Protein AF-A0AB94IN51-F1 (afdb_monomer)

Mean predicted aligned error: 4.82 Å

Nearest PDB structures (foldseek):
  4bva-assembly1_A  TM=6.424E-01  e=4.999E-01  Mus musculus
  4bv9-assembly1_A  TM=6.200E-01  e=1.089E+00  Mus musculu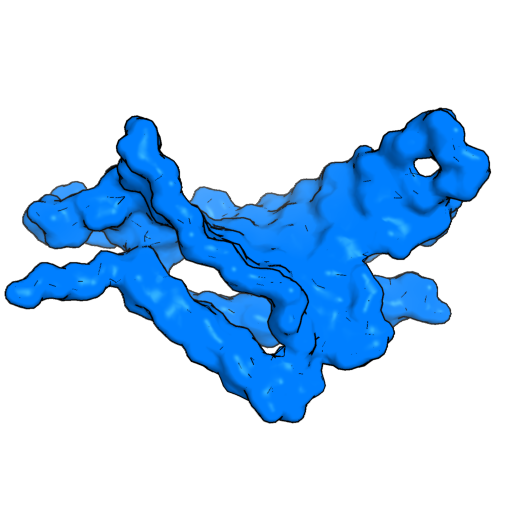s
  4bv8-assembly1_A-2  TM=5.901E-01  e=1.758E+00  Mus musculus
  2i99-assembly1_B  TM=5.785E-01  e=2.372E+00  Homo sapiens
  8j1g-assembly1_A  TM=4.318E-01  e=1.303E+00  Pseudomonas veronii

Solvent-accessible surface area (backbone atoms only — not comparable to full-atom values): 9628 Å² total; per-residue (Å²): 132,82,80,76,45,48,51,55,53,51,47,53,51,48,51,48,52,50,49,55,33,36,74,73,56,66,30,42,77,75,47,76,48,83,45,76,40,79,91,68,52,26,40,37,40,38,41,30,30,26,44,79,94,50,83,48,39,38,32,48,34,40,39,29,46,40,69,21,70,47,15,78,81,39,64,70,94,78,21,69,90,42,38,14,27,39,54,39,37,35,40,38,41,76,44,59,66,90,72,75,59,67,67,61,54,49,52,54,50,34,69,74,68,35,84,87,51,51,71,48,75,48,83,46,67,57,92,87,48,88,71,49,50,29,43,35,40,39,35,45,38,70,91,51,79,45,40,70,95,44,49,68,60,51,48,51,47,59,54,53,50,52,51,49,51,52,56,54,49,62,74,76,109

Structure (mmCIF, N/CA/C/O backbone):
data_AF-A0AB94IN51-F1
#
_entry.id   AF-A0AB94IN51-F1
#
loop_
_atom_site.group_PDB
_atom_site.id
_atom_site.type_symbol
_atom_site.label_atom_id
_atom_site.label_alt_id
_atom_site.label_comp_id
_atom_site.label_asym_id
_atom_site.label_entity_id
_atom_site.label_seq_id
_atom_site.pdbx_PDB_ins_code
_atom_site.Cartn_x
_atom_site.Cartn_y
_atom_site.Cartn_z
_atom_site.occupancy
_atom_site.B_iso_or_equiv
_atom_site.auth_seq_id
_atom_site.auth_comp_id
_atom_site.auth_asym_id
_atom_site.auth_atom_id
_atom_site.pdbx_PDB_model_num
ATOM 1 N N . MET A 1 1 ? -7.974 -9.831 28.962 1.00 51.12 1 MET A N 1
ATOM 2 C CA . MET A 1 1 ? -7.567 -9.904 27.548 1.00 51.12 1 MET A CA 1
ATOM 3 C C . MET A 1 1 ? -8.192 -8.685 26.911 1.00 51.12 1 MET A C 1
ATOM 5 O O . MET A 1 1 ? -9.396 -8.541 27.056 1.00 51.12 1 MET A O 1
ATOM 9 N N . PHE A 1 2 ? -7.387 -7.740 26.432 1.00 62.66 2 PHE A N 1
ATOM 10 C CA . PHE A 1 2 ? -7.922 -6.626 25.651 1.00 62.66 2 PHE A CA 1
ATOM 11 C C . PHE A 1 2 ? -8.233 -7.177 24.264 1.00 62.66 2 PHE A C 1
ATOM 13 O O . PHE A 1 2 ? -7.436 -7.975 23.761 1.00 62.66 2 PHE A O 1
ATOM 20 N N . ASP A 1 3 ? -9.382 -6.818 23.703 1.00 79.69 3 ASP A N 1
ATOM 21 C CA . ASP A 1 3 ? -9.687 -7.171 22.322 1.00 79.69 3 ASP A CA 1
ATOM 22 C C . ASP A 1 3 ? -8.647 -6.503 21.397 1.00 79.69 3 ASP A C 1
ATOM 24 O O . ASP A 1 3 ? -8.162 -5.409 21.721 1.00 79.69 3 ASP A O 1
ATOM 28 N N . PRO A 1 4 ? -8.207 -7.173 20.315 1.00 87.25 4 PRO A N 1
ATOM 29 C CA . PRO A 1 4 ? -7.322 -6.557 19.331 1.00 87.25 4 PRO A CA 1
ATOM 30 C C . PRO A 1 4 ? -7.981 -5.320 18.726 1.00 87.25 4 PRO A C 1
ATOM 32 O O . PRO A 1 4 ? -9.194 -5.315 18.533 1.00 87.25 4 PRO A O 1
ATOM 35 N N . THR A 1 5 ? -7.176 -4.313 18.380 1.00 91.00 5 THR A N 1
ATOM 36 C CA . THR A 1 5 ? -7.715 -3.124 17.715 1.00 91.00 5 THR A CA 1
ATOM 37 C C . THR A 1 5 ? -8.152 -3.423 16.284 1.00 91.00 5 THR A C 1
ATOM 39 O O . THR A 1 5 ? -7.623 -4.336 15.651 1.00 91.00 5 THR A O 1
ATOM 42 N N . ALA A 1 6 ? -9.003 -2.582 15.703 1.00 92.06 6 ALA A N 1
ATOM 43 C CA . ALA A 1 6 ? -9.371 -2.628 14.292 1.00 92.06 6 ALA A CA 1
ATOM 44 C C . ALA A 1 6 ? -8.132 -2.604 13.393 1.00 92.06 6 ALA A C 1
ATOM 46 O O . ALA A 1 6 ? -8.069 -3.302 12.384 1.00 92.06 6 ALA A O 1
ATOM 47 N N . PHE A 1 7 ? -7.104 -1.839 13.779 1.00 94.44 7 PHE A N 1
ATOM 48 C CA . PHE A 1 7 ? -5.813 -1.858 13.095 1.00 94.44 7 PHE A CA 1
ATOM 49 C C . PHE A 1 7 ? -5.153 -3.241 13.145 1.00 94.44 7 PHE A C 1
ATOM 51 O O . PHE A 1 7 ? -4.636 -3.691 12.126 1.00 94.44 7 PHE A O 1
ATOM 58 N N . ASP A 1 8 ? -5.173 -3.917 14.298 1.00 94.38 8 ASP A N 1
ATOM 59 C CA . ASP A 1 8 ? -4.616 -5.265 14.445 1.00 94.38 8 ASP A CA 1
ATOM 60 C C . ASP A 1 8 ? -5.377 -6.285 13.594 1.00 94.38 8 ASP A C 1
ATOM 62 O O . ASP A 1 8 ? -4.750 -7.068 12.881 1.00 94.38 8 ASP A O 1
ATOM 66 N N . ASN A 1 9 ? -6.709 -6.235 13.607 1.00 94.31 9 ASN A N 1
ATOM 67 C CA . ASN A 1 9 ? -7.546 -7.154 12.837 1.00 94.31 9 ASN A CA 1
ATOM 68 C C . ASN A 1 9 ? -7.378 -6.939 11.325 1.00 94.31 9 ASN A C 1
ATOM 70 O O . ASN A 1 9 ? -7.100 -7.890 10.595 1.00 94.31 9 ASN A O 1
ATOM 74 N N . MET A 1 10 ? -7.438 -5.690 10.850 1.00 95.12 10 MET A N 1
ATOM 75 C CA . MET A 1 10 ? -7.197 -5.368 9.437 1.00 95.12 10 MET A CA 1
ATOM 76 C C . MET A 1 10 ? -5.777 -5.729 8.989 1.00 95.12 10 MET A C 1
ATOM 78 O O . MET A 1 10 ? -5.591 -6.201 7.868 1.00 95.12 10 MET A O 1
ATOM 82 N N . LYS A 1 11 ? -4.772 -5.538 9.856 1.00 96.50 11 LYS A N 1
ATOM 83 C CA . LYS A 1 11 ? -3.386 -5.911 9.552 1.00 96.50 11 LYS A CA 1
ATOM 84 C C . LYS A 1 11 ? -3.293 -7.412 9.295 1.00 96.50 11 LYS A C 1
ATOM 86 O O . LYS A 1 11 ? -2.695 -7.802 8.300 1.00 96.50 11 LYS A O 1
ATOM 91 N N . VAL A 1 12 ? -3.883 -8.235 10.166 1.00 96.12 12 VAL A N 1
ATOM 92 C CA . VAL A 1 12 ? -3.880 -9.700 10.013 1.00 96.12 12 VAL A CA 1
ATOM 93 C C . VAL A 1 12 ? -4.532 -10.117 8.695 1.00 96.12 12 VAL A C 1
ATOM 95 O O . VAL A 1 12 ? -4.013 -11.003 8.021 1.00 96.12 12 VAL A O 1
ATOM 98 N N . VAL A 1 13 ? -5.624 -9.459 8.296 1.00 96.06 13 VAL A N 1
ATOM 99 C CA . VAL A 1 13 ? -6.315 -9.749 7.030 1.00 96.06 13 VAL A CA 1
ATOM 100 C C . VAL A 1 13 ? -5.459 -9.398 5.810 1.00 96.06 13 VAL A C 1
ATOM 102 O O . VAL A 1 13 ? -5.291 -10.245 4.935 1.00 96.06 13 VAL A O 1
ATOM 105 N N . ILE A 1 14 ? -4.863 -8.201 5.765 1.00 96.56 14 ILE A N 1
ATOM 106 C CA . ILE A 1 14 ? -3.951 -7.812 4.672 1.00 96.56 14 ILE A CA 1
ATOM 107 C C . ILE A 1 14 ? -2.723 -8.724 4.622 1.00 96.56 14 ILE A C 1
ATOM 109 O O . ILE A 1 14 ? -2.306 -9.148 3.546 1.00 96.56 14 ILE A O 1
ATOM 113 N N . GLU A 1 15 ? -2.140 -9.026 5.782 1.00 96.75 15 GLU A N 1
ATOM 114 C CA . GLU A 1 15 ? -0.965 -9.887 5.888 1.00 96.75 15 GLU A CA 1
ATOM 115 C C . GLU A 1 15 ? -1.276 -11.295 5.366 1.00 96.75 15 GLU A C 1
ATOM 117 O O . GLU A 1 15 ? -0.526 -11.810 4.540 1.00 96.75 15 GLU A O 1
ATOM 122 N N . GLY A 1 16 ? -2.413 -11.877 5.761 1.00 97.12 16 GLY A N 1
ATOM 123 C CA . GLY A 1 16 ? -2.878 -13.164 5.244 1.00 97.12 16 GLY A CA 1
ATOM 124 C C . GLY A 1 16 ? -3.071 -13.156 3.727 1.00 97.12 16 GLY A C 1
ATOM 125 O O . GLY A 1 16 ? -2.488 -13.988 3.039 1.00 97.12 16 GLY A O 1
ATOM 126 N N . ALA A 1 17 ? -3.801 -12.170 3.194 1.00 97.19 17 ALA A N 1
ATOM 127 C CA . ALA A 1 17 ? -4.073 -12.074 1.759 1.00 97.19 17 ALA A CA 1
ATOM 128 C C . ALA A 1 17 ? -2.793 -11.967 0.909 1.00 97.19 17 ALA A C 1
ATOM 130 O O . ALA A 1 17 ? -2.688 -12.594 -0.145 1.00 97.19 17 ALA A O 1
ATOM 131 N N . LEU A 1 18 ? -1.801 -11.194 1.365 1.00 98.00 18 LEU A N 1
ATOM 132 C CA . LEU A 1 18 ? -0.520 -11.076 0.667 1.00 98.00 18 LEU A CA 1
ATOM 133 C C . LEU A 1 18 ? 0.329 -12.344 0.796 1.00 98.00 18 LEU A C 1
ATOM 135 O O . LEU A 1 18 ? 0.953 -12.743 -0.183 1.00 98.00 18 LEU A O 1
ATOM 139 N N . TYR A 1 19 ? 0.342 -13.003 1.958 1.00 98.00 19 TYR A N 1
ATOM 140 C CA . TYR A 1 19 ? 1.083 -14.256 2.122 1.00 98.00 19 TYR A CA 1
ATOM 141 C C . TYR A 1 19 ? 0.490 -15.414 1.328 1.00 98.00 19 TYR A C 1
ATOM 143 O O . TYR A 1 19 ? 1.250 -16.250 0.836 1.00 98.00 19 TYR A O 1
ATOM 151 N N . ASP A 1 20 ? -0.830 -15.459 1.168 1.00 97.88 20 ASP A N 1
ATOM 152 C CA . ASP A 1 20 ? -1.482 -16.445 0.310 1.00 97.88 20 ASP A CA 1
ATOM 153 C C . ASP A 1 20 ? -1.017 -16.278 -1.147 1.00 97.88 20 ASP A C 1
ATOM 155 O O . ASP A 1 20 ? -0.648 -17.263 -1.789 1.00 97.88 20 ASP A O 1
ATOM 159 N N . LYS A 1 21 ? -0.936 -15.028 -1.634 1.00 97.75 21 LYS A N 1
ATOM 160 C CA . LYS A 1 21 ? -0.433 -14.680 -2.977 1.00 97.75 21 LYS A CA 1
ATOM 161 C C . LYS A 1 21 ? 1.067 -14.926 -3.157 1.00 97.75 21 LYS A C 1
ATOM 163 O O . LYS A 1 21 ? 1.513 -15.326 -4.227 1.00 97.75 21 LYS A O 1
ATOM 168 N N . ASP A 1 22 ? 1.862 -14.668 -2.125 1.00 98.19 22 ASP A N 1
ATOM 169 C CA . ASP A 1 22 ? 3.299 -14.960 -2.140 1.00 98.19 22 ASP A CA 1
ATOM 170 C C . ASP A 1 22 ? 3.536 -16.478 -2.188 1.00 98.19 22 ASP A C 1
ATOM 172 O O . ASP A 1 22 ? 4.325 -16.981 -2.986 1.00 98.19 22 ASP A O 1
ATOM 176 N N . SER A 1 23 ? 2.760 -17.233 -1.405 1.00 97.75 23 SER A N 1
ATOM 177 C CA . SER A 1 23 ? 2.836 -18.696 -1.348 1.00 97.75 23 SER A CA 1
ATOM 178 C C . SER A 1 23 ? 2.355 -19.374 -2.634 1.00 97.75 23 SER A C 1
ATOM 180 O O . SER A 1 23 ? 2.883 -20.430 -2.990 1.00 97.75 23 SER A O 1
ATOM 182 N N . SER A 1 24 ? 1.369 -18.800 -3.336 1.00 97.56 24 SER A N 1
ATOM 183 C CA . SER A 1 24 ? 0.938 -19.273 -4.662 1.00 97.56 24 SER A CA 1
ATOM 184 C C . SER A 1 24 ? 1.928 -18.912 -5.776 1.00 97.56 24 SER A C 1
ATOM 186 O O . SER A 1 24 ? 1.889 -19.526 -6.844 1.00 97.56 24 SER A O 1
ATOM 188 N N . GLY A 1 25 ? 2.839 -17.967 -5.520 1.00 97.19 25 GLY A N 1
ATOM 189 C CA . GLY A 1 25 ? 3.781 -17.432 -6.498 1.00 97.19 25 GLY A CA 1
ATOM 190 C C . GLY A 1 25 ? 3.192 -16.342 -7.398 1.00 97.19 25 GLY A C 1
ATOM 191 O O . GLY A 1 25 ? 3.807 -16.015 -8.412 1.00 97.19 25 GLY A O 1
ATOM 192 N N . ASP A 1 26 ? 2.028 -15.783 -7.051 1.00 97.44 26 ASP A N 1
ATOM 193 C CA . ASP A 1 26 ? 1.394 -14.681 -7.791 1.00 97.44 26 ASP A CA 1
ATOM 194 C C . ASP A 1 26 ? 2.128 -13.350 -7.576 1.00 97.44 26 ASP A C 1
ATOM 196 O O . ASP A 1 26 ? 2.145 -12.490 -8.458 1.00 97.44 26 ASP A O 1
ATOM 200 N N . ILE A 1 27 ? 2.743 -13.183 -6.402 1.00 98.31 27 ILE A N 1
ATOM 201 C CA . ILE A 1 27 ? 3.597 -12.047 -6.044 1.00 98.31 27 ILE A CA 1
ATOM 202 C C . ILE A 1 27 ? 4.877 -12.545 -5.364 1.00 98.31 27 ILE A C 1
ATOM 204 O O . ILE A 1 27 ? 4.987 -13.711 -4.999 1.00 98.31 27 ILE A O 1
ATOM 208 N N . VAL A 1 28 ? 5.830 -11.637 -5.168 1.00 98.38 28 VAL A N 1
ATOM 209 C CA . VAL A 1 28 ? 7.009 -11.833 -4.320 1.00 98.38 28 VAL A CA 1
ATOM 210 C C . VAL A 1 28 ? 7.068 -10.697 -3.305 1.00 98.38 28 VAL A C 1
ATOM 212 O O . VAL A 1 28 ? 7.243 -9.535 -3.685 1.00 98.38 28 VAL A O 1
ATOM 215 N N . ILE A 1 29 ? 6.929 -11.009 -2.017 1.00 98.44 29 ILE A N 1
ATOM 216 C CA . ILE A 1 29 ? 7.098 -10.033 -0.933 1.00 98.44 29 ILE A CA 1
ATOM 217 C C . ILE A 1 29 ? 8.583 -9.659 -0.816 1.00 98.44 29 ILE A C 1
ATOM 219 O O . ILE A 1 29 ? 9.455 -10.508 -0.643 1.00 98.44 29 ILE A O 1
ATOM 223 N N . ILE A 1 30 ? 8.866 -8.359 -0.887 1.00 97.88 30 ILE A N 1
ATOM 224 C CA . ILE A 1 30 ? 10.217 -7.784 -0.869 1.00 97.88 30 ILE A CA 1
ATOM 225 C C . ILE A 1 30 ? 10.595 -7.266 0.520 1.00 97.88 30 ILE A C 1
ATOM 227 O O . ILE A 1 30 ? 11.736 -7.422 0.950 1.00 97.88 30 ILE A O 1
ATOM 231 N N . ASP A 1 31 ? 9.655 -6.630 1.220 1.00 98.12 31 ASP A N 1
ATOM 232 C CA . ASP A 1 31 ? 9.895 -6.061 2.546 1.00 98.12 31 ASP A CA 1
ATOM 233 C C . ASP A 1 31 ? 8.598 -5.985 3.360 1.00 98.12 31 ASP A C 1
ATOM 235 O O . ASP A 1 31 ? 7.501 -5.884 2.806 1.00 98.12 31 ASP A O 1
ATOM 239 N N . ARG A 1 32 ? 8.725 -6.010 4.689 1.00 97.56 32 ARG A N 1
ATOM 240 C CA . ARG A 1 32 ? 7.607 -5.893 5.629 1.00 97.56 32 ARG A CA 1
ATOM 241 C C . ARG A 1 32 ? 8.049 -5.161 6.887 1.00 97.56 32 ARG A C 1
ATOM 243 O O . ARG A 1 32 ? 8.899 -5.652 7.630 1.00 97.56 32 ARG A O 1
ATOM 250 N N . ASN A 1 33 ? 7.357 -4.073 7.210 1.00 97.94 33 ASN A N 1
ATOM 251 C CA . ASN A 1 33 ? 7.646 -3.263 8.387 1.00 97.94 33 ASN A CA 1
ATOM 252 C C . ASN A 1 33 ? 6.412 -3.097 9.280 1.00 97.94 33 ASN A C 1
ATOM 254 O O . ASN A 1 33 ? 5.344 -2.705 8.814 1.00 97.94 33 ASN A O 1
ATOM 258 N N . ASP A 1 34 ? 6.583 -3.319 10.585 1.00 97.44 34 ASP A N 1
ATOM 259 C CA . ASP A 1 34 ? 5.639 -2.897 11.630 1.00 97.44 34 ASP A CA 1
ATOM 260 C C . ASP A 1 34 ? 6.344 -1.864 12.515 1.00 97.44 34 ASP A C 1
ATOM 262 O O . ASP A 1 34 ? 7.350 -2.146 13.169 1.00 97.44 34 ASP A O 1
ATOM 266 N N . LEU A 1 35 ? 5.855 -0.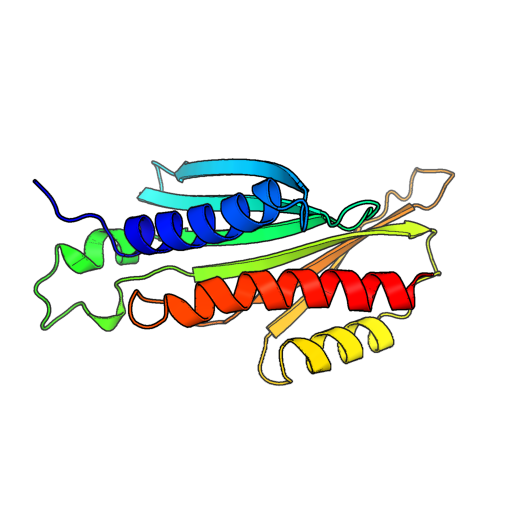631 12.458 1.00 97.75 35 LEU A N 1
ATOM 267 C CA . LEU A 1 35 ? 6.496 0.549 13.013 1.00 97.75 35 LEU A CA 1
ATOM 268 C C . LEU A 1 35 ? 5.606 1.151 14.096 1.00 97.75 35 LEU A C 1
ATOM 270 O O . LEU A 1 35 ? 4.432 1.451 13.873 1.00 97.75 35 LEU A O 1
ATOM 274 N N . ILE A 1 36 ? 6.203 1.424 15.255 1.00 97.31 36 ILE A N 1
ATOM 275 C CA . ILE A 1 36 ? 5.559 2.155 16.347 1.00 97.31 36 ILE A CA 1
ATOM 276 C C . ILE A 1 36 ? 6.264 3.495 16.519 1.00 97.31 36 ILE A C 1
ATOM 278 O O . ILE A 1 36 ? 7.470 3.565 16.750 1.00 97.31 36 ILE A O 1
ATOM 282 N N . ASN A 1 37 ? 5.496 4.578 16.458 1.00 97.56 37 ASN A N 1
ATOM 283 C CA . ASN A 1 37 ? 5.969 5.898 16.835 1.00 97.56 37 ASN A CA 1
ATOM 284 C C . ASN A 1 37 ? 5.553 6.194 18.278 1.00 97.56 37 ASN A C 1
ATOM 286 O O . ASN A 1 37 ? 4.403 6.544 18.531 1.00 97.56 37 ASN A O 1
ATOM 290 N N . MET A 1 38 ? 6.495 6.100 19.218 1.00 96.81 38 MET A N 1
ATOM 291 C CA . MET A 1 38 ? 6.217 6.322 20.645 1.00 96.81 38 MET A CA 1
ATOM 292 C C . MET A 1 38 ? 5.878 7.778 20.985 1.00 96.81 38 MET A C 1
ATOM 294 O O . MET A 1 38 ? 5.107 8.026 21.904 1.00 96.81 38 MET A O 1
ATOM 298 N N . ALA A 1 39 ? 6.424 8.754 20.254 1.00 97.50 39 ALA A N 1
ATOM 299 C CA . ALA A 1 39 ? 6.154 10.167 20.525 1.00 97.50 39 ALA A CA 1
ATOM 300 C C . ALA A 1 39 ? 4.734 10.570 20.100 1.00 97.50 39 ALA A C 1
ATOM 302 O O . ALA A 1 39 ? 4.084 11.370 20.767 1.00 97.50 39 ALA A O 1
ATOM 303 N N . LYS A 1 40 ? 4.250 10.011 18.985 1.00 96.12 40 LYS A N 1
ATOM 304 C CA . LYS A 1 40 ? 2.898 10.251 18.454 1.00 96.12 40 LYS A CA 1
ATOM 305 C C . LYS A 1 40 ? 1.876 9.209 18.907 1.00 96.12 40 LYS A C 1
ATOM 307 O O . LYS A 1 40 ? 0.695 9.373 18.610 1.00 96.12 40 LYS A O 1
ATOM 312 N N . MET A 1 41 ? 2.331 8.147 19.574 1.00 95.06 41 MET A N 1
ATOM 313 C CA . MET A 1 41 ? 1.557 6.943 19.886 1.00 95.06 41 MET A CA 1
ATOM 314 C C . MET A 1 41 ? 0.768 6.446 18.668 1.00 95.06 41 MET A C 1
ATOM 316 O O . MET A 1 41 ? -0.440 6.243 18.728 1.00 95.06 41 MET A O 1
ATOM 320 N N . SER A 1 42 ? 1.453 6.322 17.530 1.00 96.88 42 SER A N 1
ATOM 321 C CA . SER A 1 42 ? 0.867 5.852 16.273 1.00 96.88 42 SER A CA 1
ATOM 322 C C . SER A 1 42 ? 1.538 4.570 15.809 1.00 96.88 42 SER A C 1
ATOM 324 O O . SER A 1 42 ? 2.709 4.328 16.110 1.00 96.88 42 SER A O 1
ATOM 326 N N . ARG A 1 43 ? 0.810 3.776 15.031 1.00 97.50 43 ARG A N 1
ATOM 327 C CA . ARG A 1 43 ? 1.309 2.562 14.395 1.00 97.50 43 ARG A CA 1
ATOM 328 C C . ARG A 1 43 ? 1.223 2.685 12.888 1.00 97.50 43 ARG A C 1
ATOM 330 O O . ARG A 1 43 ? 0.318 3.331 12.359 1.00 97.50 43 ARG A O 1
ATOM 337 N N . ARG A 1 44 ? 2.185 2.075 12.212 1.00 98.06 44 ARG A N 1
ATOM 338 C CA . ARG A 1 44 ? 2.220 1.978 10.763 1.00 98.06 44 ARG A CA 1
ATOM 339 C C . ARG A 1 44 ? 2.688 0.594 10.367 1.00 98.06 44 ARG A C 1
ATOM 341 O O . ARG A 1 44 ? 3.719 0.139 10.845 1.00 98.06 44 ARG A O 1
ATOM 348 N N . PHE A 1 45 ? 1.945 -0.031 9.477 1.00 98.12 45 PHE A N 1
ATOM 349 C CA . PHE A 1 45 ? 2.297 -1.302 8.876 1.00 98.12 45 PHE A CA 1
ATOM 350 C C . PHE A 1 45 ? 2.454 -1.094 7.376 1.00 98.12 45 PHE A C 1
ATOM 352 O O . PHE A 1 45 ? 1.630 -0.409 6.772 1.00 98.12 45 PHE A O 1
ATOM 359 N N . ASN A 1 46 ? 3.507 -1.641 6.779 1.00 97.44 46 ASN A N 1
ATOM 360 C CA . ASN A 1 46 ? 3.621 -1.688 5.330 1.00 97.44 46 ASN A CA 1
ATOM 361 C C . ASN A 1 46 ? 4.211 -3.008 4.844 1.00 97.44 46 ASN A C 1
ATOM 363 O O . ASN A 1 46 ? 5.027 -3.633 5.527 1.00 97.44 46 ASN A O 1
ATOM 367 N N . VAL A 1 47 ? 3.782 -3.401 3.650 1.00 98.50 47 VAL A N 1
ATOM 368 C CA . VAL A 1 47 ? 4.311 -4.548 2.913 1.00 98.50 47 VAL A CA 1
ATOM 369 C C . VAL A 1 47 ? 4.632 -4.083 1.507 1.00 98.50 47 VAL A C 1
ATOM 371 O O . VAL A 1 47 ? 3.798 -3.441 0.866 1.00 98.50 47 VAL A O 1
ATOM 374 N N . SER A 1 48 ? 5.838 -4.399 1.051 1.00 98.50 48 SER A N 1
ATOM 375 C CA . SER A 1 48 ? 6.301 -4.141 -0.309 1.00 98.50 48 SER A CA 1
ATOM 376 C C . SER A 1 48 ? 6.368 -5.457 -1.069 1.00 98.50 48 SER A C 1
ATOM 378 O O . SER A 1 48 ? 6.902 -6.429 -0.539 1.00 98.50 48 SER A O 1
ATOM 380 N N . PHE A 1 49 ? 5.868 -5.496 -2.299 1.00 98.56 49 PHE A N 1
ATOM 381 C CA . PHE A 1 49 ? 5.893 -6.689 -3.142 1.00 98.56 49 PHE A CA 1
ATOM 382 C C . PHE A 1 49 ? 6.031 -6.339 -4.628 1.00 98.56 49 PHE A C 1
ATOM 384 O O . PHE A 1 49 ? 5.858 -5.188 -5.032 1.00 98.56 49 PHE A O 1
ATOM 391 N N . GLN A 1 50 ? 6.353 -7.346 -5.435 1.00 98.31 50 GLN A N 1
ATOM 392 C CA . GLN A 1 50 ? 6.466 -7.273 -6.895 1.00 98.31 50 GLN A CA 1
ATOM 393 C C . GLN A 1 50 ? 5.712 -8.443 -7.533 1.00 98.31 50 GLN A C 1
ATOM 395 O O . GLN A 1 50 ? 5.474 -9.451 -6.869 1.00 98.31 50 GLN A O 1
ATOM 400 N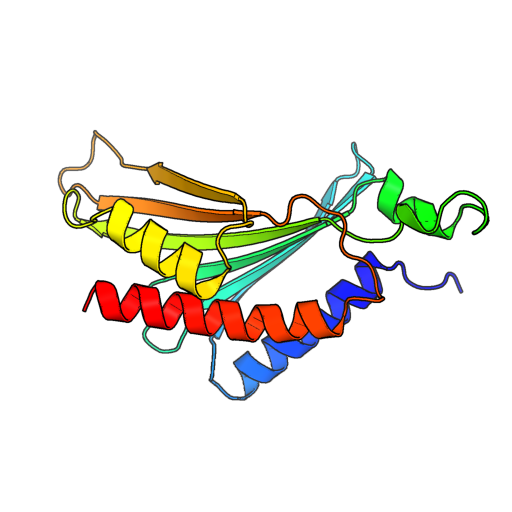 N . LEU A 1 51 ? 5.365 -8.345 -8.818 1.00 97.88 51 LEU A N 1
ATOM 401 C CA . LEU A 1 51 ? 4.966 -9.531 -9.587 1.00 97.88 51 LEU A CA 1
ATOM 402 C C . LEU A 1 51 ? 6.202 -10.324 -10.030 1.00 97.88 51 LEU A C 1
ATOM 404 O O . LEU A 1 51 ? 7.285 -9.745 -10.168 1.00 97.88 51 LEU A O 1
ATOM 408 N N . PRO A 1 52 ? 6.071 -11.632 -10.310 1.00 95.62 52 PRO A N 1
ATOM 409 C CA . PRO A 1 52 ? 7.152 -12.405 -10.900 1.00 95.62 52 PRO A CA 1
ATOM 410 C C . PRO A 1 52 ? 7.652 -11.759 -12.196 1.00 95.62 52 PRO A C 1
ATOM 412 O O . PRO A 1 52 ? 6.890 -11.565 -13.140 1.00 95.62 52 PRO A O 1
ATOM 415 N N . ASN A 1 53 ? 8.956 -11.487 -12.260 1.00 90.25 53 ASN A N 1
ATOM 416 C CA . ASN A 1 53 ? 9.630 -10.810 -13.379 1.00 90.25 53 ASN A CA 1
ATOM 417 C C . ASN A 1 53 ? 9.290 -9.320 -13.552 1.00 90.25 53 ASN A C 1
ATOM 419 O O . ASN A 1 53 ? 9.678 -8.736 -14.562 1.00 90.25 53 ASN A O 1
ATOM 423 N N . SER A 1 54 ? 8.638 -8.706 -12.564 1.00 93.25 54 SER A N 1
ATOM 424 C CA . SER A 1 54 ? 8.389 -7.271 -12.543 1.00 93.25 54 SER A CA 1
ATOM 425 C C . SER A 1 54 ? 9.506 -6.495 -11.860 1.00 93.25 54 SER A C 1
ATOM 427 O O . SER A 1 54 ? 10.102 -6.965 -10.892 1.00 93.25 54 SER A O 1
ATOM 429 N N . SER A 1 55 ? 9.774 -5.279 -12.340 1.00 92.69 55 SER A N 1
ATOM 430 C CA . SER A 1 55 ? 10.626 -4.302 -11.643 1.00 92.69 55 SER A CA 1
ATOM 431 C C . SER A 1 55 ? 9.827 -3.245 -10.875 1.00 92.69 55 SER A C 1
ATOM 433 O O . SER A 1 55 ? 10.418 -2.422 -10.173 1.00 92.69 55 SER A O 1
ATOM 435 N N . ILE A 1 56 ? 8.495 -3.258 -10.990 1.00 96.19 56 ILE A N 1
ATOM 436 C CA . ILE A 1 56 ? 7.606 -2.323 -10.305 1.00 96.19 56 ILE A CA 1
ATOM 437 C C . ILE A 1 56 ? 7.337 -2.845 -8.898 1.00 96.19 56 ILE A C 1
ATOM 439 O O . ILE A 1 56 ? 6.742 -3.906 -8.718 1.00 96.19 56 ILE A O 1
ATOM 443 N N . THR A 1 57 ? 7.720 -2.065 -7.890 1.00 98.00 57 THR A N 1
ATOM 444 C CA . THR A 1 57 ? 7.412 -2.383 -6.492 1.00 98.00 57 THR A CA 1
ATOM 445 C C . THR A 1 57 ? 6.109 -1.715 -6.085 1.00 98.00 57 THR A C 1
ATOM 447 O O . THR A 1 57 ? 6.012 -0.487 -6.113 1.00 98.00 57 THR A O 1
ATOM 450 N N . ALA A 1 58 ? 5.125 -2.500 -5.654 1.00 98.44 58 ALA A N 1
ATOM 451 C CA . ALA A 1 58 ? 3.936 -1.991 -4.987 1.00 98.44 58 ALA A CA 1
ATOM 452 C C . ALA A 1 58 ? 4.103 -2.039 -3.467 1.00 98.44 58 ALA A C 1
ATOM 454 O O . ALA A 1 58 ? 4.735 -2.941 -2.922 1.00 98.44 58 ALA A O 1
ATOM 455 N N . VAL A 1 59 ? 3.521 -1.062 -2.780 1.00 98.50 59 VAL A N 1
ATOM 456 C CA . VAL A 1 59 ? 3.515 -0.957 -1.322 1.00 98.50 59 VAL A CA 1
ATOM 457 C C . VAL A 1 59 ? 2.104 -0.650 -0.857 1.00 98.50 59 VAL A C 1
ATOM 459 O O . VAL A 1 59 ? 1.508 0.336 -1.293 1.00 98.50 59 VAL A O 1
ATOM 462 N N . ILE A 1 60 ? 1.589 -1.465 0.060 1.00 97.94 60 ILE A N 1
ATOM 463 C CA . ILE A 1 60 ? 0.403 -1.133 0.850 1.00 97.94 60 ILE A CA 1
ATOM 464 C C . ILE A 1 60 ? 0.859 -0.631 2.215 1.00 97.94 60 ILE A C 1
ATOM 466 O O . ILE A 1 60 ? 1.671 -1.270 2.881 1.00 97.94 60 ILE A O 1
ATOM 470 N N . GLU A 1 61 ? 0.359 0.530 2.625 1.00 98.06 61 GLU A N 1
ATOM 471 C CA . GLU A 1 61 ? 0.628 1.126 3.930 1.00 98.06 61 GLU A CA 1
ATOM 472 C C . GLU A 1 61 ? -0.683 1.350 4.681 1.00 98.06 61 GLU A C 1
ATOM 474 O O . GLU A 1 61 ? -1.604 1.987 4.170 1.00 98.06 61 GLU A O 1
ATOM 479 N N . MET A 1 62 ? -0.727 0.874 5.922 1.00 97.56 62 MET A N 1
ATOM 480 C CA . MET A 1 62 ? -1.775 1.150 6.895 1.00 97.56 62 MET A CA 1
ATOM 481 C C . MET A 1 62 ? -1.209 2.030 8.009 1.00 97.56 62 MET A C 1
ATOM 483 O O . MET A 1 62 ? -0.179 1.703 8.599 1.00 97.56 62 MET A O 1
ATOM 487 N N . GLU A 1 63 ? -1.892 3.117 8.357 1.00 97.25 63 GLU A N 1
ATOM 488 C CA . GLU A 1 63 ? -1.527 3.996 9.471 1.00 97.25 63 GLU A CA 1
ATOM 489 C C . GLU A 1 63 ? -2.703 4.177 10.436 1.00 97.25 63 GLU A C 1
ATOM 491 O O . GLU A 1 63 ? -3.783 4.624 10.049 1.00 97.25 63 GLU A O 1
ATOM 496 N N . ALA A 1 64 ? -2.470 3.902 11.719 1.00 96.50 64 ALA A N 1
ATOM 497 C CA . ALA A 1 64 ? -3.390 4.229 12.802 1.00 96.50 64 ALA A CA 1
ATOM 498 C C . ALA A 1 64 ? -2.733 5.233 13.755 1.00 96.50 64 ALA A C 1
ATOM 500 O O . ALA A 1 64 ? -1.659 4.995 14.316 1.00 96.50 64 ALA A O 1
ATOM 501 N N . LYS A 1 65 ? -3.378 6.385 13.949 1.00 95.62 65 LYS A N 1
ATOM 502 C CA . LYS A 1 65 ? -2.945 7.403 14.916 1.00 95.62 65 LYS A CA 1
ATOM 503 C C . LYS A 1 65 ? -3.488 7.062 16.301 1.00 95.62 65 LYS A C 1
ATOM 505 O O . LYS A 1 65 ? -4.377 6.226 16.430 1.00 95.62 65 LYS A O 1
ATOM 510 N N . LEU A 1 66 ? -3.015 7.762 17.334 1.00 94.00 66 LEU A N 1
ATOM 511 C CA . LEU A 1 66 ? -3.488 7.569 18.711 1.00 94.00 66 LEU A CA 1
ATOM 512 C C . LEU A 1 66 ? -5.019 7.582 18.820 1.00 94.00 66 LEU A C 1
ATOM 514 O O . LEU A 1 66 ? -5.591 6.730 19.489 1.00 94.00 66 LEU A O 1
ATOM 518 N N . VAL A 1 67 ? -5.682 8.518 18.131 1.00 92.31 67 VAL A N 1
ATOM 519 C CA . VAL A 1 67 ? -7.149 8.616 18.137 1.00 92.31 67 VAL A CA 1
ATOM 520 C C . VAL A 1 67 ? -7.824 7.350 17.605 1.00 92.31 67 VAL A C 1
ATOM 522 O O . VAL A 1 67 ? -8.862 6.964 18.124 1.00 92.31 67 VAL A O 1
ATOM 525 N N . ASN A 1 68 ? -7.220 6.684 16.618 1.00 92.94 68 ASN A N 1
ATOM 526 C CA . ASN A 1 68 ? -7.763 5.464 16.033 1.00 92.94 68 ASN A CA 1
ATOM 527 C C . ASN A 1 68 ? -7.536 4.261 16.947 1.00 92.94 68 ASN A C 1
ATOM 529 O O . ASN A 1 68 ? -8.458 3.499 17.206 1.00 92.94 68 ASN A O 1
ATOM 533 N N . LEU A 1 69 ? -6.322 4.140 17.490 1.00 91.81 69 LEU A N 1
ATOM 534 C CA . LEU A 1 69 ? -5.943 3.056 18.400 1.00 91.81 69 LEU A CA 1
ATOM 535 C C . LEU A 1 69 ? -6.716 3.110 19.724 1.00 91.81 69 LEU A C 1
ATOM 537 O O . LEU A 1 69 ? -6.982 2.080 20.331 1.00 91.81 69 LEU A O 1
ATOM 541 N N . ALA A 1 70 ? -7.069 4.311 20.186 1.00 90.19 70 ALA A N 1
ATOM 542 C CA . ALA A 1 70 ? -7.824 4.506 21.418 1.00 90.19 70 ALA A CA 1
ATOM 543 C C . ALA A 1 70 ? -9.348 4.453 21.219 1.00 90.19 70 ALA A C 1
ATOM 545 O O . ALA A 1 70 ? -10.070 4.431 22.214 1.00 90.19 70 ALA A O 1
ATOM 546 N N . ALA A 1 71 ? -9.850 4.459 19.976 1.00 88.50 71 ALA A N 1
ATOM 547 C CA . ALA A 1 71 ? -11.279 4.590 19.689 1.00 88.50 71 ALA A CA 1
ATOM 548 C C . ALA A 1 71 ? -12.122 3.484 20.344 1.00 88.50 71 ALA A C 1
ATOM 550 O O . ALA A 1 71 ? -13.204 3.754 20.859 1.00 88.50 71 ALA A O 1
ATOM 551 N N . GLU A 1 72 ? -11.604 2.263 20.405 1.00 76.94 72 GLU A N 1
ATOM 552 C CA . GLU A 1 72 ? -12.306 1.113 20.991 1.00 76.94 72 GLU A CA 1
ATOM 553 C C . GLU A 1 72 ? -12.319 1.099 22.519 1.00 76.94 72 GLU A C 1
ATOM 555 O O . GLU A 1 72 ? -13.170 0.461 23.132 1.00 76.94 72 GLU A O 1
ATOM 560 N N . LEU A 1 73 ? -11.409 1.841 23.154 1.00 80.25 73 LEU A N 1
ATOM 561 C CA . LEU A 1 73 ? -11.414 2.026 24.607 1.00 80.25 73 LEU A CA 1
ATOM 562 C C . LEU A 1 73 ? -12.476 3.042 25.049 1.00 80.25 73 LEU A C 1
ATOM 564 O O . LEU A 1 73 ? -12.793 3.145 26.236 1.00 80.25 73 LEU A O 1
ATOM 568 N N . ILE A 1 74 ? -13.003 3.823 24.106 1.00 75.94 74 ILE A N 1
ATOM 569 C CA . ILE A 1 74 ? -14.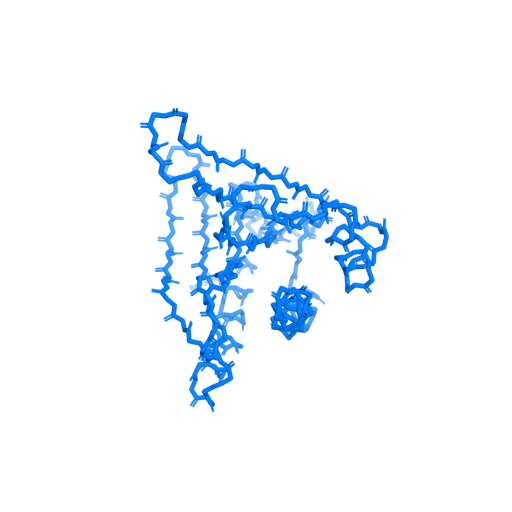044 4.817 24.344 1.00 75.94 74 ILE A CA 1
ATOM 570 C C . ILE A 1 74 ? -15.407 4.126 24.174 1.00 75.94 74 ILE A C 1
ATOM 572 O O . ILE A 1 74 ? -15.578 3.358 23.228 1.00 75.94 74 ILE A O 1
ATOM 576 N N . PRO A 1 75 ? -16.402 4.398 25.044 1.00 69.56 75 PRO A N 1
ATOM 577 C CA . PRO A 1 75 ? -17.744 3.844 24.899 1.00 69.56 75 PRO A CA 1
ATOM 578 C C . PRO A 1 75 ? -18.305 4.060 23.489 1.00 69.56 75 PRO A C 1
ATOM 580 O O . PRO A 1 75 ? -18.266 5.170 22.957 1.00 69.56 75 PRO A O 1
ATOM 583 N N . SER A 1 76 ? -18.880 3.005 22.914 1.00 64.38 76 SER A N 1
ATOM 584 C CA . SER A 1 76 ? -19.309 2.918 21.511 1.00 64.38 76 SER A CA 1
ATOM 585 C C . SER A 1 76 ? -20.317 3.988 21.065 1.00 64.38 76 SER A C 1
ATOM 587 O O . SER A 1 76 ? -20.420 4.269 19.873 1.00 64.38 76 SER A O 1
ATOM 589 N N . SER A 1 77 ? -21.000 4.662 21.996 1.00 56.59 77 SER A N 1
ATOM 590 C CA . SER A 1 77 ? -21.847 5.832 21.720 1.00 56.59 77 SER A CA 1
ATOM 591 C C . SER A 1 77 ? -21.077 7.095 21.296 1.00 56.59 77 SER A C 1
ATOM 593 O O . SER A 1 77 ? -21.706 8.068 20.883 1.00 56.59 77 SER A O 1
ATOM 595 N N . LEU A 1 78 ? -19.741 7.101 21.396 1.00 57.31 78 LEU A N 1
ATOM 596 C CA . LEU A 1 78 ? -18.885 8.271 21.163 1.00 57.31 78 LEU A CA 1
ATOM 597 C C . LEU A 1 78 ? -17.741 8.033 20.155 1.00 57.31 78 LEU A C 1
ATOM 599 O O . LEU A 1 78 ? -17.035 8.989 19.838 1.00 57.31 78 LEU A O 1
ATOM 603 N N . SER A 1 79 ? -17.523 6.804 19.663 1.00 56.88 79 SER A N 1
ATOM 604 C CA . SER A 1 79 ? -16.243 6.441 19.018 1.00 56.88 79 SER A CA 1
ATOM 605 C C . SER A 1 79 ? -16.286 5.513 17.803 1.00 56.88 79 SER A C 1
ATOM 607 O O . SER A 1 79 ? -15.260 5.387 17.135 1.00 56.88 79 SER A O 1
ATOM 609 N N . GLY A 1 80 ? -17.429 4.908 17.453 1.00 60.69 80 GLY A N 1
ATOM 610 C CA . GLY A 1 80 ? -17.488 3.911 16.368 1.00 60.69 80 GLY A CA 1
ATOM 611 C C . GLY A 1 80 ? -16.975 4.403 15.003 1.00 60.69 80 GLY A C 1
ATOM 612 O O . GLY A 1 80 ? -16.503 3.608 14.206 1.00 60.69 80 GLY A O 1
ATOM 613 N N . GLN A 1 81 ? -16.994 5.717 14.748 1.00 70.12 81 GLN A N 1
ATOM 614 C CA . GLN A 1 81 ? -16.502 6.323 13.499 1.00 70.12 81 GLN A CA 1
ATOM 615 C C . GLN A 1 81 ? -14.982 6.575 13.465 1.00 70.12 81 GLN A C 1
ATOM 617 O O . GLN A 1 81 ? -14.465 7.043 12.452 1.00 70.12 81 GLN A O 1
ATOM 622 N N . LEU A 1 82 ? -14.270 6.340 14.572 1.00 82.94 82 LEU A N 1
ATOM 623 C CA . LEU A 1 82 ? -12.835 6.624 14.701 1.00 82.94 82 LEU A CA 1
ATOM 624 C C . LEU A 1 82 ? -11.975 5.355 14.752 1.00 82.94 82 LEU A C 1
ATOM 626 O O . LEU A 1 82 ? -10.759 5.457 14.566 1.00 82.94 82 LEU A O 1
ATOM 630 N N . ALA A 1 83 ? -12.588 4.190 14.977 1.00 89.50 83 ALA A N 1
ATOM 631 C CA . ALA A 1 83 ? -11.922 2.894 14.929 1.00 89.50 83 ALA A CA 1
ATOM 632 C C . ALA A 1 83 ? -11.609 2.529 13.473 1.00 89.50 83 ALA A C 1
ATOM 634 O O . ALA A 1 83 ? -12.488 2.555 12.614 1.00 89.50 83 ALA A O 1
ATOM 635 N N . GLY A 1 84 ? -10.338 2.257 13.183 1.00 92.00 84 GLY A N 1
ATOM 636 C CA . GLY A 1 84 ? -9.885 1.972 11.827 1.00 92.00 84 GLY A CA 1
ATOM 637 C C . GLY A 1 84 ? -8.469 2.462 11.549 1.00 92.00 84 GLY A C 1
ATOM 638 O O . GLY A 1 84 ? -7.690 2.751 12.459 1.00 92.00 84 GLY A O 1
ATOM 639 N N . CYS A 1 85 ? -8.125 2.573 10.271 1.00 94.00 85 CYS A N 1
ATOM 640 C CA . CYS A 1 85 ? -6.826 3.054 9.823 1.00 94.00 85 CYS A CA 1
ATOM 641 C C . CYS A 1 85 ? -6.929 3.800 8.491 1.00 94.00 85 CYS A C 1
ATOM 643 O O . CYS A 1 85 ? -7.917 3.708 7.763 1.00 94.00 85 CYS A O 1
ATOM 645 N N . HIS A 1 86 ? -5.905 4.585 8.184 1.00 95.25 86 HIS A N 1
ATOM 646 C CA . HIS A 1 86 ? -5.733 5.172 6.866 1.00 95.25 86 HIS A CA 1
ATOM 647 C C . HIS A 1 86 ? -4.916 4.225 6.001 1.00 95.25 86 HIS A C 1
ATOM 649 O O . HIS A 1 86 ? -3.855 3.775 6.431 1.00 95.25 86 HIS A O 1
ATOM 655 N N . VAL A 1 87 ? -5.387 3.975 4.781 1.00 95.69 87 VAL A N 1
ATOM 656 C CA . VAL A 1 87 ? -4.666 3.170 3.795 1.00 95.69 87 VAL A CA 1
ATOM 657 C C . VAL A 1 87 ? -4.156 4.053 2.670 1.00 95.69 87 VAL A C 1
ATOM 659 O O . VAL A 1 87 ? -4.853 4.955 2.189 1.00 95.69 87 VAL A O 1
ATOM 662 N N . LYS A 1 88 ? -2.923 3.780 2.263 1.00 96.38 88 LYS A N 1
ATOM 663 C CA . LYS A 1 88 ? -2.238 4.417 1.146 1.00 96.38 88 LYS A CA 1
ATOM 664 C C . LYS A 1 88 ? -1.530 3.338 0.344 1.00 96.38 88 LYS A C 1
ATOM 666 O O . LYS A 1 88 ? -0.864 2.479 0.918 1.00 96.38 88 LYS A O 1
ATOM 671 N N . LEU A 1 89 ? -1.648 3.423 -0.973 1.00 97.69 89 LEU A N 1
ATOM 672 C CA . LEU A 1 89 ? -0.956 2.533 -1.897 1.00 97.69 89 LEU A CA 1
ATOM 673 C C . LEU A 1 89 ? 0.101 3.318 -2.643 1.00 97.69 89 LEU A C 1
ATOM 675 O O . LEU A 1 89 ? -0.132 4.474 -3.004 1.00 97.69 89 LEU A O 1
ATOM 679 N N . GLN A 1 90 ? 1.253 2.703 -2.868 1.00 98.19 90 GLN A N 1
ATOM 680 C CA . GLN A 1 90 ? 2.336 3.316 -3.616 1.00 98.19 90 GLN A CA 1
ATOM 681 C C . GLN A 1 90 ? 2.894 2.340 -4.643 1.00 98.19 90 GLN A C 1
ATOM 683 O O . GLN A 1 90 ? 3.053 1.162 -4.346 1.00 98.19 90 GLN A O 1
ATOM 688 N N . PHE A 1 91 ? 3.217 2.841 -5.830 1.00 97.88 91 PHE A N 1
ATOM 689 C CA . PHE A 1 91 ? 3.892 2.083 -6.879 1.00 97.88 91 PHE A CA 1
ATOM 690 C C . PHE A 1 91 ? 5.177 2.814 -7.247 1.00 97.88 91 PHE A C 1
ATOM 692 O O . PHE A 1 91 ? 5.152 4.009 -7.556 1.00 97.88 91 PHE A O 1
ATOM 699 N N . PHE A 1 92 ? 6.294 2.100 -7.179 1.00 96.81 92 PHE A N 1
ATOM 700 C CA . PHE A 1 92 ? 7.633 2.609 -7.431 1.00 96.81 92 PHE A CA 1
ATOM 701 C C . PHE A 1 92 ? 8.134 2.055 -8.758 1.00 96.81 92 PHE A C 1
ATOM 703 O O . PHE A 1 92 ? 8.190 0.840 -8.945 1.00 96.81 92 PHE A O 1
ATOM 710 N N . LEU A 1 93 ? 8.495 2.957 -9.669 1.00 93.06 93 LEU A N 1
ATOM 711 C CA . LEU A 1 93 ? 8.932 2.625 -11.020 1.00 93.06 93 LEU A CA 1
ATOM 712 C C . LEU A 1 93 ? 10.239 3.344 -11.331 1.00 93.06 93 LEU A C 1
ATOM 714 O O . LEU A 1 93 ? 10.340 4.559 -11.148 1.00 93.06 93 LEU A O 1
ATOM 718 N N . GLU A 1 94 ? 11.213 2.619 -11.870 1.00 89.56 94 GLU A N 1
ATOM 719 C CA . GLU A 1 94 ? 12.452 3.199 -12.384 1.00 89.56 94 GLU A CA 1
ATOM 720 C C . GLU A 1 94 ? 12.497 3.130 -13.905 1.00 89.56 94 GLU A C 1
ATOM 722 O O . GLU A 1 94 ? 12.267 2.084 -14.507 1.00 89.56 94 GLU A O 1
ATOM 727 N N . GLN A 1 95 ? 12.839 4.247 -14.544 1.00 84.69 95 GLN A N 1
ATOM 728 C CA . GLN A 1 95 ? 12.960 4.302 -15.998 1.00 84.69 95 GLN A CA 1
ATOM 729 C C . GLN A 1 95 ? 13.978 5.337 -16.464 1.00 84.69 95 GLN A C 1
ATOM 731 O O . GLN A 1 95 ? 14.439 6.188 -15.704 1.00 84.69 95 GLN A O 1
ATOM 736 N N . GLN A 1 96 ? 14.306 5.284 -17.753 1.00 81.38 96 GLN A N 1
ATOM 737 C CA . GLN A 1 96 ? 15.110 6.319 -18.396 1.00 81.38 96 GLN A CA 1
ATOM 738 C C . GLN A 1 96 ? 14.295 7.608 -18.551 1.00 81.38 96 GLN A C 1
ATOM 740 O O . GLN A 1 96 ? 13.115 7.581 -18.904 1.00 81.38 96 GLN A O 1
ATOM 745 N N . HIS A 1 97 ? 14.937 8.747 -18.311 1.00 77.50 97 HIS A N 1
ATOM 746 C CA . HIS A 1 97 ? 14.308 10.057 -18.411 1.00 77.50 97 HIS A CA 1
ATOM 747 C C . HIS A 1 97 ? 13.689 10.299 -19.796 1.00 77.50 97 HIS A C 1
ATOM 749 O O . HIS A 1 97 ? 14.313 10.028 -20.821 1.00 77.50 97 HIS A O 1
ATOM 755 N N . GLY A 1 98 ? 12.472 10.850 -19.814 1.00 73.50 98 GLY A N 1
ATOM 756 C CA . GLY A 1 98 ? 11.750 11.197 -21.041 1.00 73.50 98 GLY A CA 1
ATOM 757 C C . GLY A 1 98 ? 10.999 10.044 -21.714 1.00 73.50 98 GLY A C 1
ATOM 758 O O . GLY A 1 98 ? 10.479 10.246 -22.804 1.00 73.50 98 GLY A O 1
ATOM 759 N N . LYS A 1 99 ? 10.933 8.856 -21.095 1.00 75.25 99 LYS A N 1
ATOM 760 C CA . LYS A 1 99 ? 10.167 7.709 -21.618 1.00 75.25 99 LYS A CA 1
ATOM 761 C C . LYS A 1 99 ? 8.734 7.587 -21.084 1.00 75.25 99 LYS A C 1
ATOM 763 O O . LYS A 1 99 ? 7.981 6.768 -21.594 1.00 75.25 99 LYS A O 1
ATOM 768 N N . MET A 1 100 ? 8.358 8.384 -20.085 1.00 78.44 100 MET A N 1
ATOM 769 C CA . MET A 1 100 ? 7.034 8.322 -19.463 1.00 78.44 100 MET A CA 1
ATOM 770 C C . MET A 1 100 ? 6.101 9.368 -20.066 1.00 78.44 100 MET A C 1
ATOM 772 O O . MET A 1 100 ? 6.435 10.555 -20.065 1.00 78.44 100 MET A O 1
ATOM 776 N N . GLU A 1 101 ? 4.905 8.950 -20.479 1.00 87.50 101 GLU A N 1
ATOM 777 C CA . GLU A 1 101 ? 3.798 9.882 -20.704 1.00 87.50 101 GLU A CA 1
ATOM 778 C C . GLU A 1 101 ? 2.891 9.884 -19.474 1.00 87.50 101 GLU A C 1
ATOM 780 O O . GLU A 1 101 ? 2.096 8.971 -19.259 1.00 87.50 101 GLU A O 1
ATOM 785 N N . TYR A 1 102 ? 3.027 10.913 -18.638 1.00 89.00 102 TYR A N 1
ATOM 786 C CA . TYR A 1 102 ? 2.351 10.970 -17.340 1.00 89.00 102 TYR A CA 1
ATOM 787 C C . TYR A 1 102 ? 0.819 10.935 -17.441 1.00 89.00 102 TYR A C 1
ATOM 789 O O . TYR A 1 102 ? 0.181 10.356 -16.568 1.00 89.00 102 TYR A O 1
ATOM 797 N N . HIS A 1 103 ? 0.234 11.495 -18.506 1.00 89.69 103 HIS A N 1
ATOM 798 C CA . HIS A 1 103 ? -1.216 11.456 -18.721 1.00 89.69 103 HIS A CA 1
ATOM 799 C C . HIS A 1 103 ? -1.729 10.056 -19.065 1.00 89.69 103 HIS A C 1
ATOM 801 O O . HIS A 1 103 ? -2.773 9.663 -18.564 1.00 89.69 103 HIS A O 1
ATOM 807 N N . ALA A 1 104 ? -0.976 9.263 -19.833 1.00 91.75 104 ALA A N 1
ATOM 808 C CA . ALA A 1 104 ? -1.360 7.878 -20.105 1.00 91.75 104 ALA A CA 1
ATOM 809 C C . ALA A 1 104 ? -1.344 7.031 -18.821 1.00 91.75 104 ALA A C 1
ATOM 811 O O . ALA A 1 104 ? -2.242 6.228 -18.586 1.00 91.75 104 ALA A O 1
ATOM 812 N N . ILE A 1 105 ? -0.354 7.258 -17.951 1.00 92.50 105 ILE A N 1
ATOM 813 C CA . ILE A 1 105 ? -0.290 6.615 -16.633 1.00 92.50 105 ILE A CA 1
ATOM 814 C C . ILE A 1 105 ? -1.460 7.048 -15.747 1.00 92.50 105 ILE A C 1
ATOM 816 O O . ILE A 1 105 ? -2.059 6.214 -15.074 1.00 92.50 105 ILE A O 1
ATOM 820 N N . GLU A 1 106 ? -1.803 8.336 -15.745 1.00 92.25 106 GLU A N 1
ATOM 821 C CA . GLU A 1 106 ? -2.973 8.847 -15.030 1.00 92.25 106 GLU A CA 1
ATOM 822 C C . GLU A 1 106 ? -4.267 8.174 -15.512 1.00 92.25 106 GLU A C 1
ATOM 824 O O . GLU A 1 106 ? -5.029 7.681 -14.680 1.00 92.25 106 GLU A O 1
ATOM 829 N N . ASP A 1 107 ? -4.474 8.057 -16.826 1.00 93.38 107 ASP A N 1
ATOM 830 C CA . ASP A 1 107 ? -5.645 7.391 -17.408 1.00 93.38 107 ASP A CA 1
ATOM 831 C C . ASP A 1 107 ? -5.733 5.913 -16.998 1.00 93.38 107 ASP A C 1
ATOM 833 O O . ASP A 1 107 ? -6.800 5.447 -16.592 1.00 93.38 107 ASP A O 1
ATOM 837 N N . ILE A 1 108 ? -4.614 5.177 -17.032 1.00 95.12 108 ILE A N 1
ATOM 838 C CA . ILE A 1 108 ? -4.547 3.785 -16.552 1.00 95.12 108 ILE A CA 1
ATOM 839 C C . ILE A 1 108 ? -4.995 3.707 -15.089 1.00 95.12 108 ILE A C 1
ATOM 841 O O . ILE A 1 108 ? -5.864 2.908 -14.736 1.00 95.12 108 ILE A O 1
ATOM 845 N N . LEU A 1 109 ? -4.448 4.565 -14.227 1.00 94.88 109 LEU A N 1
ATOM 846 C CA . LEU A 1 109 ? -4.762 4.548 -12.800 1.00 94.88 109 LEU A CA 1
ATOM 847 C C . LEU A 1 109 ? -6.217 4.937 -12.522 1.00 94.88 109 LEU A C 1
ATOM 849 O O . LEU A 1 109 ? -6.840 4.340 -11.647 1.00 94.88 109 LEU A O 1
ATOM 853 N N . LEU A 1 110 ? -6.773 5.903 -13.256 1.00 93.75 110 LEU A N 1
ATOM 854 C CA . LEU A 1 110 ? -8.176 6.303 -13.133 1.00 93.75 110 LEU A CA 1
ATOM 855 C C . LEU A 1 110 ? -9.129 5.208 -13.624 1.00 93.75 110 LEU A C 1
ATOM 857 O O . LEU A 1 110 ? -10.211 5.058 -13.057 1.00 93.75 110 LEU A O 1
ATOM 861 N N . ASN A 1 111 ? -8.729 4.422 -14.626 1.00 94.81 111 ASN A N 1
ATOM 862 C CA . ASN A 1 111 ? -9.495 3.265 -15.085 1.00 94.81 111 ASN A CA 1
ATOM 863 C C . ASN A 1 111 ? -9.503 2.138 -14.045 1.00 94.81 111 ASN A C 1
ATOM 865 O O . ASN A 1 111 ? -10.551 1.541 -13.810 1.00 94.81 111 ASN A O 1
ATOM 869 N N . VAL A 1 112 ? -8.365 1.879 -13.392 1.00 95.00 112 VAL A N 1
ATOM 870 C CA . VAL A 1 112 ? -8.246 0.818 -12.379 1.00 95.00 112 VAL A CA 1
ATOM 871 C C . VAL A 1 112 ? -8.898 1.216 -11.050 1.00 95.00 112 VAL A C 1
ATOM 873 O O . VAL A 1 112 ? -9.660 0.447 -10.471 1.00 95.00 112 VAL A O 1
ATOM 876 N N . TRP A 1 113 ? -8.622 2.423 -10.552 1.00 93.50 113 TRP A N 1
ATOM 877 C CA . TRP A 1 113 ? -9.025 2.860 -9.207 1.00 93.50 113 TRP A CA 1
ATOM 878 C C . TRP A 1 113 ? -10.294 3.717 -9.179 1.00 93.50 113 TRP A C 1
ATOM 880 O O . TRP A 1 113 ? -10.857 3.960 -8.105 1.00 93.50 113 TRP A O 1
ATOM 890 N N . GLY A 1 114 ? -10.762 4.164 -10.342 1.00 90.62 114 GLY A N 1
ATOM 891 C CA . GLY A 1 114 ? -11.903 5.054 -10.494 1.00 90.62 114 GLY A CA 1
ATOM 892 C C . GLY A 1 114 ? -11.547 6.535 -10.335 1.00 90.62 114 GLY A C 1
ATOM 893 O O . GLY A 1 114 ? -10.626 6.930 -9.619 1.00 90.62 114 GLY A O 1
ATOM 894 N N . VAL A 1 115 ? -12.361 7.386 -10.961 1.00 87.94 115 VAL A N 1
ATOM 895 C CA . VAL A 1 115 ? -12.117 8.837 -11.077 1.00 87.94 115 VAL A CA 1
ATOM 896 C C . VAL A 1 115 ? -12.227 9.630 -9.772 1.00 87.94 115 VAL A C 1
ATOM 898 O O . VAL A 1 115 ? -11.884 10.807 -9.721 1.00 87.94 115 VAL A O 1
ATOM 901 N N . THR A 1 116 ? -12.749 9.019 -8.709 1.00 86.06 116 THR A N 1
ATOM 902 C CA . THR A 1 116 ? -12.952 9.680 -7.411 1.00 86.06 116 THR A CA 1
ATOM 903 C C . THR A 1 116 ? -11.743 9.563 -6.489 1.00 86.06 116 THR A C 1
ATOM 905 O O . THR A 1 116 ? -11.714 10.202 -5.434 1.00 86.06 116 THR A O 1
ATOM 908 N N . ARG A 1 117 ? -10.750 8.741 -6.849 1.00 87.38 117 ARG A N 1
ATOM 909 C CA . ARG A 1 117 ? -9.556 8.530 -6.031 1.00 87.38 117 ARG A CA 1
ATOM 910 C C . ARG A 1 117 ? -8.555 9.648 -6.229 1.00 87.38 117 ARG A C 1
ATOM 912 O O . ARG A 1 117 ? -8.341 10.139 -7.332 1.00 87.38 117 ARG A O 1
ATOM 919 N N . LYS A 1 118 ? -7.907 10.030 -5.131 1.00 91.25 118 LYS A N 1
ATOM 920 C CA . LYS A 1 118 ? -6.806 10.980 -5.186 1.00 91.25 118 LYS A CA 1
ATOM 921 C C . LYS A 1 118 ? -5.549 10.223 -5.593 1.00 91.25 118 LYS A C 1
ATOM 923 O O . LYS A 1 118 ? -5.004 9.457 -4.800 1.00 91.25 118 LYS A O 1
ATOM 928 N N . ILE A 1 119 ? -5.110 10.464 -6.819 1.00 94.19 119 ILE A N 1
ATOM 929 C CA . ILE A 1 119 ? -3.878 9.920 -7.381 1.00 94.19 119 ILE A CA 1
ATOM 930 C C . ILE A 1 119 ? -2.859 11.054 -7.457 1.00 94.19 119 ILE A C 1
ATOM 932 O O . ILE A 1 119 ? -3.164 12.149 -7.929 1.00 94.19 119 ILE A O 1
ATOM 936 N N . THR A 1 120 ? -1.654 10.820 -6.950 1.00 94.94 120 THR A N 1
ATOM 937 C CA . THR A 1 120 ? -0.532 11.754 -7.081 1.00 94.94 120 THR A CA 1
ATOM 938 C C . THR A 1 120 ? 0.691 11.029 -7.613 1.00 94.94 120 THR A C 1
ATOM 940 O O . THR A 1 120 ? 0.853 9.826 -7.414 1.00 94.94 120 THR A O 1
ATOM 943 N N . MET A 1 121 ? 1.567 11.763 -8.294 1.00 94.12 121 MET A N 1
ATOM 944 C CA . MET A 1 121 ? 2.831 11.231 -8.783 1.00 94.12 121 MET A CA 1
ATOM 945 C C . MET A 1 121 ? 3.973 12.159 -8.384 1.00 94.12 121 MET A C 1
ATOM 947 O O . MET A 1 121 ? 3.900 13.371 -8.590 1.00 94.12 121 MET A O 1
ATOM 951 N N . ALA A 1 122 ? 5.024 11.586 -7.806 1.00 94.50 122 ALA A N 1
ATOM 952 C CA . ALA A 1 122 ? 6.273 12.276 -7.524 1.00 94.50 122 ALA A CA 1
ATOM 953 C C . ALA A 1 122 ? 7.378 11.721 -8.424 1.00 94.50 122 ALA A C 1
ATOM 955 O O . ALA A 1 122 ? 7.532 10.509 -8.555 1.00 94.50 122 ALA A O 1
ATOM 956 N N . VAL A 1 123 ? 8.144 12.623 -9.035 1.00 92.44 123 VAL A N 1
ATOM 957 C CA . VAL A 1 123 ? 9.220 12.292 -9.969 1.00 92.44 123 VAL A CA 1
ATOM 958 C C . VAL A 1 123 ? 10.543 12.722 -9.349 1.00 92.44 123 VAL A C 1
ATOM 960 O O . VAL A 1 123 ? 10.758 13.902 -9.069 1.00 92.44 123 VAL A O 1
ATOM 963 N N . HIS A 1 124 ? 11.437 11.763 -9.141 1.00 91.00 124 HIS A N 1
ATOM 964 C CA . HIS A 1 124 ? 12.748 11.958 -8.540 1.00 91.00 124 HIS A CA 1
ATOM 965 C C . HIS A 1 124 ? 13.831 11.603 -9.554 1.00 91.00 124 HIS A C 1
ATOM 967 O O . HIS A 1 124 ? 13.812 10.533 -10.155 1.00 91.00 124 HIS A O 1
ATOM 973 N N . TYR A 1 125 ? 14.803 12.488 -9.738 1.00 90.00 125 TYR A N 1
ATOM 974 C CA . TYR A 1 125 ? 15.981 12.209 -10.551 1.00 90.00 125 TYR A CA 1
ATOM 975 C C . TYR A 1 125 ? 17.207 12.867 -9.927 1.00 90.00 125 TYR A C 1
ATOM 977 O O . TYR A 1 125 ? 17.105 13.916 -9.285 1.00 90.00 125 TYR A O 1
ATOM 985 N N . ASN A 1 126 ? 18.371 12.255 -10.124 1.00 89.19 126 ASN A N 1
ATOM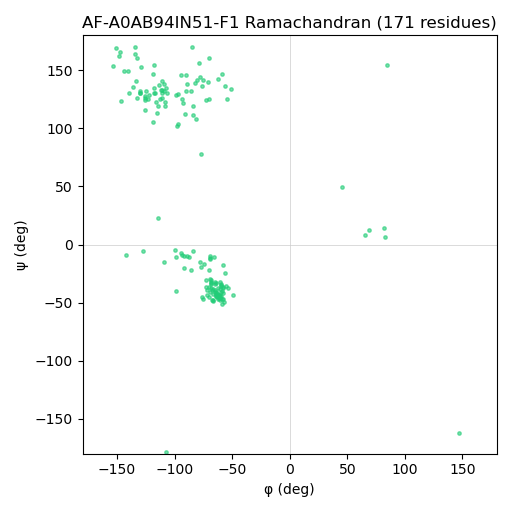 986 C CA . ASN A 1 126 ? 19.636 1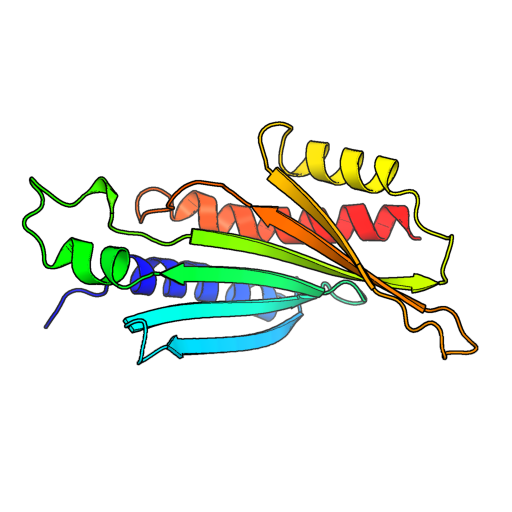2.819 -9.684 1.00 89.19 126 ASN A CA 1
ATOM 987 C C . ASN A 1 126 ? 20.240 13.671 -10.817 1.00 89.19 126 ASN A C 1
ATOM 989 O O . ASN A 1 126 ? 20.644 13.117 -11.840 1.00 89.19 126 ASN A O 1
ATOM 993 N N . PRO A 1 127 ? 20.337 15.007 -10.676 1.00 87.69 127 PRO A N 1
ATOM 994 C CA . PRO A 1 127 ? 20.886 15.860 -11.730 1.00 87.69 127 PRO A CA 1
ATOM 995 C C . PRO A 1 127 ? 22.397 15.678 -11.938 1.00 87.69 127 PRO A C 1
ATOM 997 O O . PRO A 1 127 ? 22.931 16.192 -12.919 1.00 87.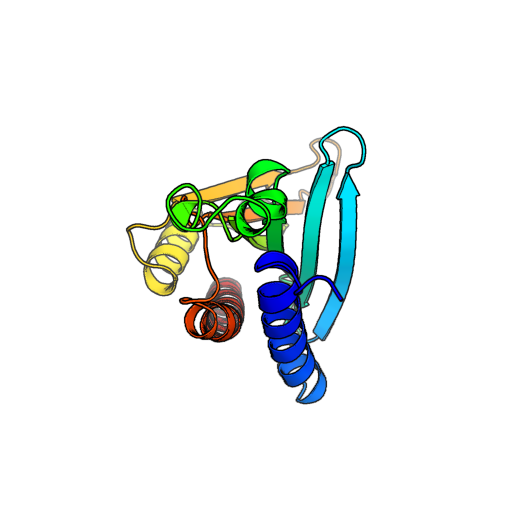69 127 PRO A O 1
ATOM 1000 N N . LEU A 1 128 ? 23.086 14.991 -11.020 1.00 91.00 128 LEU A N 1
ATOM 1001 C CA . LEU A 1 128 ? 24.527 14.737 -11.087 1.00 91.00 128 LEU A CA 1
ATOM 1002 C C . LEU A 1 128 ? 24.875 13.410 -11.779 1.00 91.00 128 LEU A C 1
ATOM 1004 O O . LEU A 1 128 ? 26.049 13.162 -12.048 1.00 91.00 128 LEU A O 1
ATOM 1008 N N . GLU A 1 129 ? 23.891 12.554 -12.060 1.00 86.12 129 GLU A N 1
ATOM 1009 C CA . GLU A 1 129 ? 24.121 11.278 -12.738 1.00 86.12 129 GLU A CA 1
ATOM 1010 C C . GLU A 1 129 ? 24.201 11.436 -14.259 1.00 86.12 129 GLU A C 1
ATOM 1012 O O . GLU A 1 129 ? 23.444 12.183 -14.882 1.00 86.12 129 GLU A O 1
ATOM 1017 N N . ILE A 1 130 ? 25.146 10.705 -14.859 1.00 76.12 130 ILE A N 1
ATOM 1018 C CA . ILE A 1 130 ? 25.371 10.698 -16.311 1.00 76.12 130 ILE A CA 1
ATOM 1019 C C . ILE A 1 130 ? 24.228 9.953 -17.015 1.00 76.12 130 ILE A C 1
ATOM 1021 O O . ILE A 1 130 ? 23.707 10.428 -18.024 1.00 76.12 130 ILE A O 1
ATOM 1025 N N . GLU A 1 131 ? 23.811 8.809 -16.466 1.00 76.88 131 GLU A N 1
ATOM 1026 C CA . GLU A 1 131 ? 22.588 8.125 -16.882 1.00 76.88 131 GLU A CA 1
ATOM 1027 C C . GLU A 1 131 ? 21.402 8.740 -16.149 1.00 76.88 131 GLU A C 1
ATOM 1029 O O . GLU A 1 131 ? 21.260 8.595 -14.938 1.00 76.88 131 GLU A O 1
ATOM 1034 N N . LYS A 1 132 ? 20.531 9.432 -16.882 1.00 77.62 132 LYS A N 1
ATOM 1035 C CA . LYS A 1 132 ? 19.349 10.066 -16.299 1.00 77.62 132 LYS A CA 1
ATOM 1036 C C . LYS A 1 132 ? 18.275 9.017 -16.017 1.00 77.62 132 LYS A C 1
ATOM 1038 O O . LYS A 1 132 ? 17.311 8.897 -16.772 1.00 77.62 132 LYS A O 1
ATOM 1043 N N . LYS A 1 133 ? 18.437 8.265 -14.933 1.00 84.31 133 LYS A N 1
ATOM 1044 C CA . LYS A 1 133 ? 17.360 7.450 -14.373 1.00 84.31 133 LYS A CA 1
ATOM 1045 C C . LYS A 1 133 ? 16.401 8.331 -13.581 1.00 84.31 133 LYS A C 1
ATOM 1047 O O . LYS A 1 133 ? 16.792 9.312 -12.948 1.00 84.31 133 LYS A O 1
ATOM 1052 N N . VAL A 1 134 ? 15.127 7.983 -13.661 1.00 88.62 134 VAL A N 1
ATOM 1053 C CA . VAL A 1 134 ? 14.035 8.663 -12.979 1.00 88.62 134 VAL A CA 1
ATOM 1054 C C . VAL A 1 134 ? 13.276 7.629 -12.168 1.00 88.62 134 VAL A C 1
ATOM 1056 O O . VAL A 1 134 ? 12.797 6.638 -12.721 1.00 88.62 134 VAL A O 1
ATOM 1059 N N . SER A 1 135 ? 13.160 7.887 -10.871 1.00 91.44 135 SER A N 1
ATOM 1060 C CA . SER A 1 135 ? 12.294 7.148 -9.964 1.00 91.44 135 SER A CA 1
ATOM 1061 C C . SER A 1 135 ? 10.954 7.867 -9.880 1.00 91.44 135 SER A C 1
ATOM 1063 O O . SER A 1 135 ? 10.890 9.066 -9.604 1.00 91.44 135 SER A O 1
ATOM 1065 N N . ASN A 1 136 ? 9.882 7.140 -10.158 1.00 93.12 136 ASN A N 1
ATOM 1066 C CA . ASN A 1 136 ? 8.521 7.638 -10.096 1.00 93.12 136 ASN A CA 1
ATOM 1067 C C . ASN A 1 136 ? 7.812 6.939 -8.948 1.00 93.12 136 ASN A C 1
ATOM 1069 O O . ASN A 1 136 ? 7.888 5.718 -8.820 1.00 93.12 136 ASN A O 1
ATOM 1073 N N . VAL A 1 137 ? 7.116 7.725 -8.137 1.00 96.50 137 VAL A N 1
ATOM 1074 C CA . VAL A 1 137 ? 6.294 7.232 -7.038 1.00 96.50 137 VAL A CA 1
ATOM 1075 C C . VAL A 1 137 ? 4.865 7.654 -7.309 1.00 96.50 137 VAL A C 1
ATOM 1077 O O . VAL A 1 137 ? 4.510 8.823 -7.158 1.00 96.50 137 VAL A O 1
ATOM 1080 N N . ILE A 1 138 ? 4.051 6.694 -7.720 1.00 96.94 138 ILE A N 1
ATOM 1081 C CA . ILE A 1 138 ? 2.609 6.857 -7.861 1.00 96.94 138 ILE A CA 1
ATOM 1082 C C . ILE A 1 138 ? 1.994 6.566 -6.499 1.00 96.94 138 ILE A C 1
ATOM 1084 O O . ILE A 1 138 ? 2.347 5.572 -5.875 1.00 96.94 138 ILE A O 1
ATOM 1088 N N . THR A 1 139 ? 1.094 7.419 -6.022 1.00 97.44 139 THR A N 1
ATOM 1089 C CA . THR A 1 139 ? 0.398 7.241 -4.745 1.00 97.44 139 THR A CA 1
ATOM 1090 C C . THR A 1 139 ? -1.107 7.303 -4.956 1.00 97.44 139 THR A C 1
ATOM 1092 O O . THR A 1 139 ? -1.609 8.272 -5.522 1.00 97.44 139 THR A O 1
ATOM 1095 N N . VAL A 1 140 ? -1.824 6.293 -4.462 1.00 96.44 140 VAL A N 1
ATOM 1096 C CA . VAL A 1 140 ? -3.291 6.257 -4.422 1.00 96.44 140 VAL A CA 1
ATOM 1097 C C . VAL A 1 140 ? -3.740 6.426 -2.974 1.00 96.44 140 VAL A C 1
ATOM 1099 O O . VAL A 1 140 ? -3.400 5.621 -2.102 1.00 96.44 140 VAL A O 1
ATOM 1102 N N . GLU A 1 141 ? -4.504 7.486 -2.709 1.00 92.69 141 GLU A N 1
ATOM 1103 C CA . GLU A 1 141 ? -5.050 7.794 -1.387 1.00 92.69 141 GLU A CA 1
ATOM 1104 C C . GLU A 1 141 ? -6.578 7.667 -1.372 1.00 92.69 141 GLU A C 1
ATOM 1106 O O . GLU A 1 141 ? -7.291 8.152 -2.256 1.00 92.69 141 GLU A O 1
ATOM 1111 N N . PHE A 1 142 ? -7.099 7.061 -0.305 1.00 89.69 142 PHE A N 1
ATOM 1112 C CA . PHE A 1 142 ? -8.535 6.831 -0.136 1.00 89.69 142 PHE A CA 1
ATOM 1113 C C . PHE A 1 142 ? -9.248 8.036 0.486 1.00 89.69 142 PHE A C 1
ATOM 1115 O O . PHE A 1 142 ? -10.460 8.166 0.339 1.00 89.69 142 PHE A O 1
ATOM 1122 N N . GLY A 1 143 ? -8.515 8.903 1.195 1.00 85.25 143 GLY A N 1
ATOM 1123 C CA . GL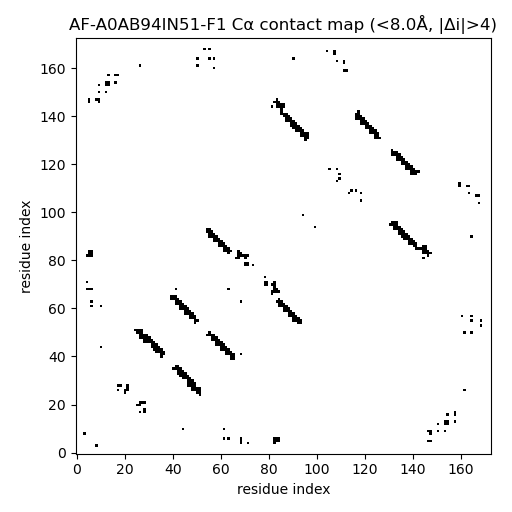Y A 1 143 ? -9.050 10.122 1.813 1.00 85.25 143 GLY A CA 1
ATOM 1124 C C . GLY A 1 143 ? -10.070 9.889 2.935 1.00 85.25 143 GLY A C 1
ATOM 1125 O O . GLY A 1 143 ? -10.670 10.846 3.417 1.00 85.25 143 GLY A O 1
ATOM 1126 N N . ARG A 1 144 ? -10.263 8.638 3.364 1.00 89.62 144 ARG A N 1
ATOM 1127 C CA . ARG A 1 144 ? -11.186 8.236 4.430 1.00 89.62 144 ARG A CA 1
ATOM 1128 C C . ARG A 1 144 ? -10.516 7.258 5.391 1.00 89.62 144 ARG A C 1
ATOM 1130 O O . ARG A 1 144 ? -9.458 6.709 5.084 1.00 89.62 144 ARG A O 1
ATOM 1137 N N . LEU A 1 145 ? -11.128 7.078 6.555 1.00 92.19 145 LEU A N 1
ATOM 1138 C CA . LEU A 1 145 ? -10.797 5.985 7.461 1.00 92.19 145 LEU A CA 1
ATOM 1139 C C . LEU A 1 145 ? -11.395 4.685 6.905 1.00 92.19 145 LEU A C 1
ATOM 1141 O O . LEU A 1 145 ? -12.495 4.721 6.356 1.00 92.19 145 LEU A O 1
ATOM 1145 N N . ILE A 1 146 ? -10.666 3.580 7.030 1.00 92.25 146 ILE A N 1
ATOM 1146 C CA . ILE A 1 146 ? -11.134 2.230 6.710 1.00 92.25 146 ILE A CA 1
ATOM 1147 C C . ILE A 1 146 ? -11.273 1.463 8.024 1.00 92.25 146 ILE A C 1
ATOM 1149 O O . ILE A 1 146 ? -10.334 1.452 8.826 1.00 92.25 146 ILE A O 1
ATOM 1153 N N . GLY A 1 147 ? -12.460 0.899 8.249 1.00 92.00 147 GLY A N 1
ATOM 1154 C CA . GLY A 1 147 ? -12.815 0.100 9.422 1.00 92.00 147 GLY A CA 1
ATOM 1155 C C . GLY A 1 147 ? -12.939 -1.393 9.105 1.00 92.00 147 GLY A C 1
ATOM 1156 O O . GLY A 1 147 ? -12.727 -1.829 7.975 1.00 92.00 147 GLY A O 1
ATOM 1157 N N . GLU A 1 148 ? -13.294 -2.185 10.117 1.00 89.38 148 GLU A N 1
ATOM 1158 C CA . GLU A 1 148 ? -13.426 -3.648 10.002 1.00 89.38 148 GLU A CA 1
ATOM 1159 C C . GLU A 1 148 ? -14.621 -4.106 9.155 1.00 89.38 148 GLU A C 1
ATOM 1161 O O . GLU A 1 148 ? -14.641 -5.214 8.630 1.00 89.38 148 GLU A O 1
ATOM 1166 N N . ASP A 1 149 ? -15.627 -3.256 8.986 1.00 89.88 149 ASP A N 1
ATOM 1167 C CA . ASP A 1 149 ? -16.751 -3.507 8.085 1.00 89.88 149 ASP A CA 1
ATOM 1168 C C . ASP A 1 149 ? -16.328 -3.548 6.607 1.00 89.88 149 ASP A C 1
ATOM 1170 O O . ASP A 1 149 ? -17.106 -3.969 5.755 1.00 89.88 149 ASP A O 1
ATOM 1174 N N . GLN A 1 150 ? -15.090 -3.142 6.311 1.00 89.75 150 GLN A N 1
ATOM 1175 C CA . GLN A 1 150 ? -14.509 -3.073 4.972 1.00 89.75 150 GLN A CA 1
ATOM 1176 C C . GLN A 1 150 ? -13.342 -4.052 4.774 1.00 89.75 150 GLN A C 1
ATOM 1178 O O . GLN A 1 150 ? -12.481 -3.828 3.924 1.00 89.75 150 GLN A O 1
ATOM 1183 N N . LEU A 1 151 ? -13.263 -5.123 5.572 1.00 89.69 151 LEU A N 1
ATOM 1184 C CA . LEU A 1 151 ? -12.190 -6.118 5.450 1.00 89.69 151 LEU A CA 1
ATOM 1185 C C . LEU A 1 151 ? -12.167 -6.799 4.078 1.00 89.69 151 LEU A C 1
ATOM 1187 O O . LEU A 1 151 ? -11.088 -7.011 3.530 1.00 89.69 151 LEU A O 1
ATOM 1191 N N . ASP A 1 152 ? -13.332 -7.084 3.499 1.00 90.75 152 ASP A N 1
ATOM 1192 C CA . ASP A 1 152 ? -13.414 -7.680 2.163 1.00 90.75 152 ASP A CA 1
ATOM 1193 C C . ASP A 1 152 ? -12.845 -6.726 1.095 1.00 90.75 152 ASP A C 1
ATOM 1195 O O . ASP A 1 152 ? -12.052 -7.151 0.252 1.00 90.75 152 ASP A O 1
ATOM 1199 N N . ASP A 1 153 ? -13.135 -5.418 1.202 1.00 90.31 153 ASP A N 1
ATOM 1200 C CA . ASP A 1 153 ? -12.575 -4.381 0.318 1.00 90.31 153 ASP A CA 1
ATOM 1201 C C . ASP A 1 153 ? -11.035 -4.344 0.400 1.00 90.31 153 ASP A C 1
ATOM 1203 O O . ASP A 1 153 ? -10.357 -4.071 -0.591 1.00 90.31 153 ASP A O 1
ATOM 1207 N N . LEU A 1 154 ? -10.460 -4.580 1.588 1.00 90.69 154 LEU A N 1
ATOM 1208 C CA . LEU A 1 154 ? -9.009 -4.613 1.798 1.00 90.69 154 LEU A CA 1
ATOM 1209 C C . LEU A 1 154 ? -8.355 -5.808 1.096 1.00 90.69 154 LEU A C 1
ATOM 1211 O O . LEU A 1 154 ? -7.274 -5.660 0.528 1.00 90.69 154 LEU A O 1
ATOM 1215 N N . VAL A 1 155 ? -9.004 -6.974 1.106 1.00 93.31 155 VAL A N 1
ATOM 1216 C CA . VAL A 1 155 ? -8.513 -8.157 0.384 1.00 93.31 155 VAL A CA 1
ATOM 1217 C C . VAL A 1 155 ? -8.595 -7.926 -1.121 1.00 93.31 155 VAL A C 1
ATOM 1219 O O . VAL A 1 155 ? -7.600 -8.126 -1.820 1.00 93.31 155 VAL A O 1
ATOM 1222 N N . GLU A 1 156 ? -9.731 -7.431 -1.618 1.00 94.00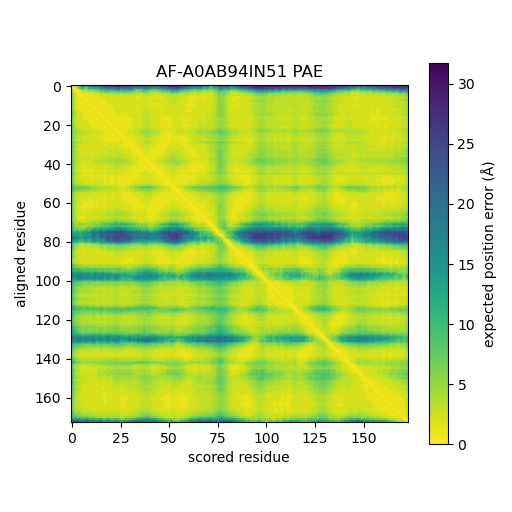 156 GLU A N 1
ATOM 1223 C CA . GLU A 1 156 ? -9.908 -7.092 -3.035 1.00 94.00 156 GLU A CA 1
ATOM 1224 C C . GLU A 1 156 ? -8.866 -6.065 -3.502 1.00 94.00 156 GLU A C 1
ATOM 1226 O O . GLU A 1 156 ? -8.301 -6.188 -4.587 1.00 94.00 156 GLU A O 1
ATOM 1231 N N . MET A 1 157 ? -8.513 -5.101 -2.648 1.00 93.56 157 MET A N 1
ATOM 1232 C CA . MET A 1 157 ? -7.478 -4.109 -2.940 1.00 93.56 157 MET A CA 1
ATOM 1233 C C . MET A 1 157 ? -6.132 -4.740 -3.309 1.00 93.56 157 MET A C 1
ATOM 1235 O O . MET A 1 157 ? -5.449 -4.215 -4.186 1.00 93.56 157 MET A O 1
ATOM 1239 N N . THR A 1 158 ? -5.758 -5.868 -2.695 1.00 95.12 158 THR A N 1
ATOM 1240 C CA . THR A 1 158 ? -4.508 -6.572 -3.036 1.00 95.12 158 THR A CA 1
ATOM 1241 C C . THR A 1 158 ? -4.529 -7.122 -4.466 1.00 95.12 158 THR A C 1
ATOM 1243 O O . THR A 1 158 ? -3.509 -7.087 -5.150 1.00 95.12 158 THR A O 1
ATOM 1246 N N . GLU A 1 159 ? -5.694 -7.553 -4.958 1.00 95.94 159 GLU A N 1
ATOM 1247 C CA . GLU A 1 159 ? -5.888 -7.998 -6.343 1.00 95.94 159 GLU A CA 1
ATOM 1248 C C . GLU A 1 159 ? -5.810 -6.821 -7.321 1.00 95.94 159 GLU A C 1
ATOM 1250 O O . GLU A 1 159 ? -5.110 -6.870 -8.335 1.00 95.94 159 GLU A O 1
ATOM 1255 N N . VAL A 1 160 ? -6.475 -5.716 -6.980 1.00 96.62 160 VAL A N 1
ATOM 1256 C CA . VAL A 1 160 ? -6.456 -4.494 -7.794 1.00 96.62 160 VAL A CA 1
ATOM 1257 C C . VAL A 1 160 ? -5.041 -3.903 -7.864 1.00 96.62 160 VAL A C 1
ATOM 1259 O O . VAL A 1 160 ? -4.642 -3.372 -8.901 1.00 96.62 160 VAL A O 1
ATOM 1262 N N . MET A 1 161 ? -4.232 -4.034 -6.808 1.00 97.69 161 MET A N 1
ATOM 1263 C CA . MET A 1 161 ? -2.813 -3.658 -6.837 1.00 97.69 161 MET A CA 1
ATOM 1264 C C . MET A 1 161 ? -2.003 -4.504 -7.823 1.00 97.69 161 MET A C 1
ATOM 1266 O O . MET A 1 161 ? -1.221 -3.940 -8.587 1.00 97.69 161 MET A O 1
ATOM 1270 N N . THR A 1 162 ? -2.209 -5.823 -7.850 1.00 97.12 162 THR A N 1
ATOM 1271 C CA . THR A 1 162 ? -1.590 -6.707 -8.851 1.00 97.12 162 THR A CA 1
ATOM 1272 C C . THR A 1 162 ? -2.012 -6.317 -10.265 1.00 97.12 162 THR A C 1
ATOM 1274 O O . THR A 1 162 ? -1.152 -6.138 -11.126 1.00 97.12 162 THR A O 1
ATOM 1277 N N . THR A 1 163 ? -3.307 -6.067 -10.482 1.00 97.31 163 THR A N 1
ATOM 1278 C CA . THR A 1 163 ? -3.832 -5.570 -11.767 1.00 97.31 163 THR A CA 1
ATOM 1279 C C . THR A 1 163 ? -3.178 -4.241 -12.157 1.00 97.31 163 THR A C 1
ATOM 1281 O O . THR A 1 163 ? -2.770 -4.053 -13.298 1.00 97.31 163 THR A O 1
ATOM 1284 N N . THR A 1 164 ? -2.995 -3.328 -11.197 1.00 97.38 164 THR A N 1
ATOM 1285 C CA . THR A 1 164 ? -2.322 -2.041 -11.436 1.00 97.38 164 THR A CA 1
ATOM 1286 C C . THR A 1 164 ? -0.892 -2.248 -11.926 1.00 97.38 164 THR A C 1
ATOM 1288 O O . THR A 1 164 ? -0.477 -1.587 -12.872 1.00 97.38 164 THR A O 1
ATOM 1291 N N . ILE A 1 165 ? -0.135 -3.164 -11.309 1.00 97.19 165 ILE A N 1
ATOM 1292 C CA . ILE A 1 165 ? 1.224 -3.471 -11.765 1.00 97.19 165 ILE A CA 1
ATOM 1293 C C . ILE A 1 165 ? 1.186 -4.025 -13.195 1.00 97.19 165 ILE A C 1
ATOM 1295 O O . ILE A 1 165 ? 1.924 -3.524 -14.034 1.00 97.19 165 ILE A O 1
ATOM 1299 N N . GLN A 1 166 ? 0.299 -4.978 -13.498 1.00 96.25 166 GLN A N 1
ATOM 1300 C CA . GLN A 1 166 ? 0.179 -5.576 -14.837 1.00 96.25 166 GLN A CA 1
ATOM 1301 C C . GLN A 1 166 ? -0.119 -4.535 -15.925 1.00 96.25 166 GLN A C 1
ATOM 1303 O O . GLN A 1 166 ? 0.548 -4.521 -16.958 1.00 96.25 166 GLN A O 1
ATOM 1308 N N . GLU A 1 167 ? -1.082 -3.643 -15.685 1.00 96.06 167 GLU A N 1
ATOM 1309 C CA . GLU A 1 167 ? -1.448 -2.580 -16.630 1.00 96.06 167 GLU A CA 1
ATOM 1310 C C . GLU A 1 167 ? -0.303 -1.578 -16.829 1.00 96.06 167 GLU A C 1
ATOM 1312 O O . GLU A 1 167 ? -0.004 -1.176 -17.955 1.00 96.06 167 GLU A O 1
ATOM 1317 N N . LEU A 1 168 ? 0.391 -1.209 -15.745 1.00 94.19 168 LEU A N 1
ATOM 1318 C CA . LEU A 1 168 ? 1.570 -0.351 -15.833 1.00 94.19 168 LEU A CA 1
ATOM 1319 C C . LEU A 1 168 ? 2.691 -1.036 -16.625 1.00 94.19 168 LEU A C 1
ATOM 1321 O O . LEU A 1 168 ? 3.271 -0.408 -17.501 1.00 94.19 168 LEU A O 1
ATOM 1325 N N . GLU A 1 169 ? 2.987 -2.310 -16.371 1.00 91.31 169 GLU A N 1
ATOM 1326 C CA . GLU A 1 169 ? 4.008 -3.052 -17.119 1.00 91.31 169 GLU A CA 1
ATOM 1327 C C . GLU A 1 169 ? 3.677 -3.207 -18.596 1.00 91.31 169 GLU A C 1
ATOM 1329 O O . GLU A 1 169 ? 4.562 -3.051 -19.437 1.00 91.31 169 GLU A O 1
ATOM 1334 N N . HIS A 1 170 ? 2.415 -3.496 -18.921 1.00 91.31 170 HIS A N 1
ATOM 1335 C CA . HIS A 1 170 ? 1.969 -3.607 -20.304 1.00 91.31 170 HIS A CA 1
ATOM 1336 C C . HIS A 1 170 ? 2.185 -2.302 -21.074 1.00 91.31 170 HIS A C 1
ATOM 1338 O O . HIS A 1 170 ? 2.524 -2.335 -22.250 1.00 91.31 170 HIS A O 1
ATOM 1344 N N . TYR A 1 171 ? 2.046 -1.158 -20.405 1.00 88.19 171 TYR A N 1
ATOM 1345 C CA . TYR A 1 171 ? 2.308 0.143 -21.008 1.00 88.19 171 TYR A CA 1
ATOM 1346 C C . TYR A 1 171 ? 3.802 0.394 -21.309 1.00 88.19 171 TYR A C 1
ATOM 1348 O O . TYR A 1 171 ? 4.121 1.132 -22.241 1.00 88.19 171 TYR A O 1
ATOM 1356 N N . TYR A 1 172 ? 4.729 -0.194 -20.541 1.00 77.56 172 TYR A N 1
ATOM 1357 C CA . TYR A 1 172 ? 6.176 0.014 -20.725 1.00 77.56 172 TYR A CA 1
ATOM 1358 C C . TYR A 1 172 ? 6.863 -0.994 -21.655 1.00 77.56 172 TYR A C 1
ATOM 1360 O O . TYR A 1 172 ? 7.968 -0.699 -22.126 1.00 77.56 172 TYR A O 1
ATOM 1368 N N . ASN A 1 173 ? 6.255 -2.163 -21.873 1.00 69.44 173 ASN A N 1
ATOM 1369 C CA . ASN A 1 173 ? 6.777 -3.240 -22.723 1.00 69.44 173 ASN A CA 1
ATOM 1370 C C . ASN A 1 173 ? 6.343 -3.085 -24.185 1.00 69.44 173 ASN A C 1
ATOM 1372 O O . ASN A 1 173 ? 7.221 -3.246 -25.065 1.00 69.44 173 ASN A O 1
#

pLDDT: mean 91.01, std 9.26, range [51.12, 98.56]

Sequence (173 aa):
MFDPTAFDNMKVVIEGALYDKDSSGDIVIIDRNDLINMAKMSRRFNVSFQLPNSSITAVIEMEAKLVNLAAELIPSSLSGQLAGCHVKLQFFLEQQHGKMEYHAIEDILLNVWGVTRKITMAVHYNPLEIEKKVSNVITVEFGRLIGEDQLDDLVEMTEVMTTTIQELEHYYN

Radius of gyration: 17.73 Å; Cα contacts (8 Å, |Δi|>4): 285; chains: 1; bounding box: 47×35×50 Å

Secondary structure (DSSP, 8-state):
-PPPPHHHHHHHHHHHHHHHHHHHTS-EEEEEEEEEETTTTEEEEEEEEE-TT--PEEEEEEEE-HHHHTGGGS-TTTTTTT-SBEEEEEEEEEEETT---HHHHHHHHHHHH-TTSEEEEEEEE-TT-SS-EEEEEEEEE--S-B-GGGHHHHHHHHHHHHHHHHHHHHHH-

Foldseek 3Di:
DDDDAQLRVLVVLLVVLVVVCCVVLQKPWDDWDWDADPVQRKIKTKTWIGGVVAPKIKMKMWIQTPLQRCLVVDPPVPRPQSHATWIKMKIKDKDFPPLDDVVVLVVLCCVLVNPVWDKDKDWDFDPPDPGTMIIIIIMTGPPGGDGPVCSVVSSVVVVSRSVSRVSVVVVND

Organism: NCBI:txid1131730